Protein AF-A0A7S0P511-F1 (afdb_monomer_lite)

Secondary structure (DSSP, 8-state):
-TT-TTT-SSS-TTGGGGGSSSSHHHHHHHTT-----SEEEEEEEEE-HHHHHHHHTTSS---SSSEEGGGEEEEEEEEE---EEHHHHHHHHT--HHHHHHHHHHHTTT--THHHH-TT--EE--SS--EEEEEE--

Radius of gyration: 20.23 Å; chains: 1; bounding box: 45×35×52 Å

Foldseek 3Di:
DVPPPLPDFFFDPCLCCLPPCDDDNVVCVVVVHDHHGLKDKDKDKDADPVQLVCCVVVVDDAPCAQQNPSSIGTWIKIWHFTKGQQVSVCVVVVHDSLVVLVVLCVVVVNPCVCSPVVPVDRMDRDPDHIDMDIDGDD

Organism: NCBI:txid127549

Structure (mmCIF, N/CA/C/O backbone):
data_AF-A0A7S0P511-F1
#
_entry.id   AF-A0A7S0P511-F1
#
loop_
_atom_site.group_PDB
_atom_site.id
_atom_site.type_symbol
_atom_site.label_atom_id
_atom_site.label_alt_id
_atom_site.label_comp_id
_atom_site.label_asym_id
_atom_site.label_entity_id
_atom_site.label_seq_id
_atom_site.pdbx_PDB_ins_code
_atom_site.Cartn_x
_atom_site.Cartn_y
_atom_site.Cartn_z
_atom_site.occupancy
_atom_site.B_iso_or_equiv
_atom_site.auth_seq_id
_atom_site.auth_comp_id
_atom_site.auth_asym_id
_atom_site.auth_atom_id
_atom_site.pdbx_PDB_model_num
ATOM 1 N N . SER A 1 1 ? -11.844 -9.633 -11.791 1.00 65.38 1 SER A N 1
ATOM 2 C CA . SER A 1 1 ? -11.483 -10.386 -10.565 1.00 65.38 1 SER A CA 1
ATOM 3 C C . SER A 1 1 ? -10.171 -9.828 -10.030 1.00 65.38 1 SER A C 1
ATOM 5 O O . SER A 1 1 ? -9.461 -9.211 -10.805 1.00 65.38 1 SER A O 1
ATOM 7 N N . TRP A 1 2 ? -9.818 -10.027 -8.757 1.00 69.06 2 TRP A N 1
ATOM 8 C CA . TRP A 1 2 ? -8.507 -9.623 -8.209 1.00 69.06 2 TRP A CA 1
ATOM 9 C C . TRP A 1 2 ? -7.315 -10.306 -8.899 1.00 69.06 2 TRP A C 1
ATOM 11 O O . TRP A 1 2 ? -6.200 -9.804 -8.849 1.00 69.06 2 TRP A O 1
ATOM 21 N N . SER A 1 3 ? -7.561 -11.435 -9.564 1.00 77.56 3 SER A N 1
ATOM 22 C CA . SER A 1 3 ? -6.585 -12.157 -10.383 1.00 77.56 3 SER A CA 1
ATOM 23 C C . SER A 1 3 ? -6.413 -11.596 -11.798 1.00 77.56 3 SER A C 1
ATOM 25 O O . SER A 1 3 ? -5.609 -12.125 -12.559 1.00 77.56 3 SER A O 1
ATOM 27 N N . ASP A 1 4 ? -7.188 -10.580 -12.181 1.00 86.75 4 ASP A N 1
ATOM 28 C CA . ASP A 1 4 ? -7.029 -9.913 -13.470 1.00 86.75 4 ASP A CA 1
ATOM 29 C C . ASP A 1 4 ? -5.786 -9.004 -13.417 1.00 86.75 4 ASP A C 1
ATOM 31 O O . ASP A 1 4 ? -5.778 -8.045 -12.635 1.00 86.75 4 ASP A O 1
ATOM 35 N N . PRO A 1 5 ? -4.746 -9.280 -14.227 1.00 79.56 5 PRO A N 1
ATOM 36 C CA . PRO A 1 5 ? -3.493 -8.527 -14.195 1.00 79.56 5 PRO A CA 1
ATOM 37 C C . PRO A 1 5 ? -3.665 -7.052 -14.581 1.00 79.56 5 PRO A C 1
ATOM 39 O O . PRO A 1 5 ? -2.832 -6.223 -14.217 1.00 79.56 5 PRO A O 1
ATOM 42 N N . ASP A 1 6 ? -4.749 -6.698 -15.275 1.00 85.38 6 ASP A N 1
ATOM 43 C CA . ASP A 1 6 ? -5.027 -5.321 -15.669 1.00 85.38 6 ASP A CA 1
ATOM 44 C C . ASP A 1 6 ? -5.907 -4.577 -14.659 1.00 85.38 6 ASP A C 1
ATOM 46 O O . ASP A 1 6 ? -6.020 -3.350 -14.743 1.00 85.38 6 ASP A O 1
ATOM 50 N N . ALA A 1 7 ? -6.519 -5.260 -13.686 1.00 89.81 7 ALA A N 1
ATOM 51 C CA . ALA A 1 7 ? -7.484 -4.647 -12.772 1.00 89.81 7 ALA A CA 1
ATOM 52 C C . ALA A 1 7 ? -6.835 -3.711 -11.741 1.00 89.81 7 ALA A C 1
ATOM 54 O O . ALA A 1 7 ? -7.388 -2.646 -11.455 1.00 89.81 7 ALA A O 1
ATOM 55 N N . ILE A 1 8 ? -5.653 -4.060 -11.223 1.00 93.00 8 ILE A N 1
ATOM 56 C CA . ILE A 1 8 ? -4.944 -3.288 -10.194 1.00 93.00 8 ILE A CA 1
ATOM 57 C C . ILE A 1 8 ? -3.527 -2.985 -10.681 1.00 93.00 8 ILE A C 1
ATOM 59 O O . ILE A 1 8 ? -2.707 -3.884 -10.807 1.00 93.00 8 ILE A O 1
ATOM 63 N N . VAL A 1 9 ? -3.241 -1.709 -10.963 1.00 94.75 9 VAL A N 1
ATOM 64 C CA . VAL A 1 9 ? -1.951 -1.285 -11.556 1.00 94.75 9 VAL A CA 1
ATOM 65 C C . VAL A 1 9 ? -1.245 -0.169 -10.790 1.00 94.75 9 VAL A C 1
ATOM 67 O O . VAL A 1 9 ? -0.178 0.264 -11.204 1.00 94.75 9 VAL A O 1
ATOM 70 N N . ALA A 1 10 ? -1.848 0.335 -9.713 1.00 94.56 10 ALA A N 1
ATOM 71 C CA . ALA A 1 10 ? -1.308 1.423 -8.888 1.00 94.56 10 ALA A CA 1
ATOM 72 C C . ALA A 1 10 ? -1.206 1.039 -7.398 1.00 94.56 10 ALA A C 1
ATOM 74 O O . ALA A 1 10 ? -1.074 1.900 -6.528 1.00 94.56 10 ALA A O 1
ATOM 75 N N . LEU A 1 11 ? -1.307 -0.259 -7.118 1.00 93.81 11 LEU A N 1
ATOM 76 C CA . LEU A 1 11 ? -1.187 -0.898 -5.817 1.00 93.81 11 LEU A CA 1
ATOM 77 C C . LEU A 1 11 ? -0.575 -2.284 -6.044 1.00 93.81 11 LEU A C 1
ATOM 79 O O . LEU A 1 11 ? -0.826 -2.885 -7.085 1.00 93.81 11 LEU A O 1
ATOM 83 N N . ASP A 1 12 ? 0.161 -2.795 -5.061 1.00 93.12 12 ASP A N 1
ATOM 84 C CA . ASP A 1 12 ? 0.544 -4.203 -4.967 1.00 93.12 12 ASP A CA 1
ATOM 85 C C . ASP A 1 12 ? -0.448 -4.946 -4.046 1.00 93.12 12 ASP A C 1
ATOM 87 O O . ASP A 1 12 ? -0.355 -4.816 -2.823 1.00 93.12 12 ASP A O 1
ATOM 91 N N . PRO A 1 13 ? -1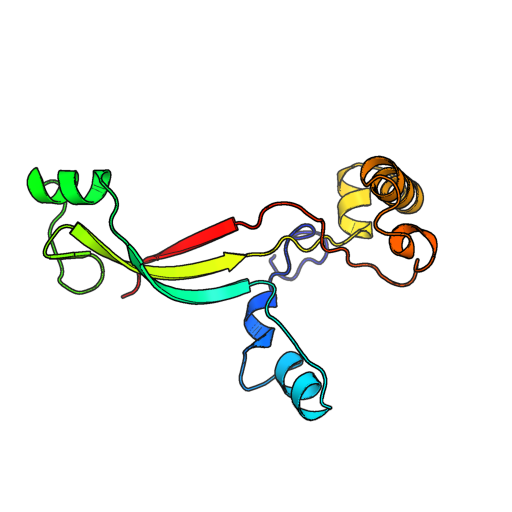.408 -5.723 -4.588 1.00 91.12 13 PRO A N 1
ATOM 92 C CA . PRO A 1 13 ? -2.383 -6.473 -3.786 1.00 91.12 13 PRO A CA 1
ATOM 93 C C . PRO A 1 13 ? -1.759 -7.495 -2.831 1.00 91.12 13 PRO A C 1
ATOM 95 O O . PRO A 1 13 ? -2.378 -7.877 -1.837 1.00 91.12 13 PRO A O 1
ATOM 98 N N . TRP A 1 14 ? -0.536 -7.942 -3.116 1.00 90.69 14 TRP A N 1
ATOM 99 C CA . TRP A 1 14 ? 0.157 -8.997 -2.382 1.00 90.69 14 TRP A CA 1
ATOM 100 C C . TRP A 1 14 ? 1.222 -8.442 -1.432 1.00 90.69 14 TRP A C 1
ATOM 102 O O . TRP A 1 14 ? 1.888 -9.214 -0.745 1.00 90.69 14 TRP A O 1
ATOM 112 N N . GLY A 1 15 ? 1.332 -7.117 -1.305 1.00 92.38 15 GLY A N 1
ATOM 113 C CA . GLY A 1 15 ? 2.367 -6.436 -0.524 1.00 92.38 15 GLY A CA 1
ATOM 114 C C . GLY A 1 15 ? 2.490 -6.855 0.939 1.00 92.38 15 GLY A C 1
ATOM 115 O O . GLY A 1 15 ? 3.582 -6.864 1.518 1.00 92.38 15 GLY A O 1
ATOM 116 N N . HIS A 1 16 ? 1.368 -7.255 1.535 1.00 91.88 16 HIS A N 1
ATOM 117 C CA . HIS A 1 16 ? 1.282 -7.743 2.909 1.00 91.88 16 HIS A CA 1
ATOM 118 C C . HIS A 1 16 ? 1.900 -9.141 3.088 1.00 91.88 16 HIS A C 1
ATOM 120 O O . HIS A 1 16 ? 2.398 -9.463 4.167 1.00 91.88 16 HIS A O 1
ATOM 126 N N . LEU A 1 17 ? 1.933 -9.963 2.030 1.00 91.38 17 LEU A N 1
ATOM 127 C CA . LEU A 1 17 ? 2.506 -11.314 2.066 1.00 91.38 17 LEU A CA 1
ATOM 128 C C . LEU A 1 17 ? 4.021 -11.306 2.203 1.00 91.38 17 LEU A C 1
ATOM 130 O O . LEU A 1 17 ? 4.608 -12.330 2.549 1.00 91.38 17 LEU A O 1
ATOM 134 N N . SER A 1 18 ? 4.664 -10.159 1.979 1.00 89.69 18 SER A N 1
ATOM 135 C CA . SER A 1 18 ? 6.079 -10.005 2.279 1.00 89.69 18 SER A CA 1
ATOM 136 C C . SER A 1 18 ? 6.377 -10.472 3.701 1.00 89.69 18 SER A C 1
ATOM 138 O O . SER A 1 18 ? 7.341 -11.198 3.865 1.00 89.69 18 SER A O 1
ATOM 140 N N . ALA A 1 19 ? 5.568 -10.151 4.716 1.00 86.44 19 ALA A N 1
ATOM 141 C CA . ALA A 1 19 ? 5.788 -10.538 6.114 1.00 86.44 19 ALA A CA 1
ATOM 142 C C . ALA A 1 19 ? 5.267 -11.944 6.480 1.00 86.44 19 ALA A C 1
ATOM 144 O O . ALA A 1 19 ? 5.416 -12.369 7.626 1.00 86.44 19 ALA A O 1
ATOM 145 N N . ALA A 1 20 ? 4.666 -12.676 5.536 1.00 87.69 20 ALA A N 1
ATOM 146 C CA . ALA A 1 20 ? 4.131 -14.006 5.800 1.00 87.69 20 ALA A CA 1
ATOM 147 C C . ALA A 1 20 ? 5.246 -15.015 6.135 1.00 87.69 20 ALA A C 1
ATOM 149 O O . ALA A 1 20 ? 6.375 -14.927 5.649 1.00 87.69 20 ALA A O 1
ATOM 150 N N . SER A 1 21 ? 4.910 -16.020 6.948 1.00 86.94 21 SER A N 1
ATOM 151 C CA . SER A 1 21 ? 5.819 -17.111 7.342 1.00 86.94 21 SER A CA 1
ATOM 152 C C . SER A 1 21 ? 6.110 -18.114 6.213 1.00 86.94 21 SER A C 1
ATOM 154 O O . SER A 1 21 ? 6.965 -18.993 6.357 1.00 86.94 21 SER A O 1
ATOM 156 N N . SER A 1 22 ? 5.422 -17.975 5.079 1.00 88.81 22 SER A N 1
ATOM 157 C CA . SER A 1 22 ? 5.552 -18.801 3.881 1.00 88.81 22 SER A CA 1
ATOM 158 C C . SER A 1 22 ? 5.422 -17.947 2.614 1.00 88.81 22 SER A C 1
ATOM 160 O O . SER A 1 22 ? 5.038 -16.779 2.673 1.00 88.81 22 SER A O 1
ATOM 162 N N . GLY A 1 23 ? 5.760 -18.525 1.460 1.00 88.19 23 GLY A N 1
ATOM 163 C CA . GLY A 1 23 ? 5.671 -17.848 0.167 1.00 88.19 23 GLY A CA 1
ATOM 164 C C . GLY A 1 23 ? 6.919 -17.034 -0.209 1.00 88.19 23 GLY A C 1
ATOM 165 O O . GLY A 1 23 ? 7.967 -17.158 0.433 1.00 88.19 23 GLY A O 1
ATOM 166 N N . PRO A 1 24 ? 6.827 -16.206 -1.268 1.00 86.94 24 PRO A N 1
ATOM 167 C CA . PRO A 1 24 ? 7.992 -15.583 -1.902 1.00 86.94 24 PRO A CA 1
ATOM 168 C C . PRO A 1 24 ? 8.807 -14.676 -0.974 1.00 86.94 24 PRO A C 1
ATOM 170 O O . PRO A 1 24 ? 10.034 -14.675 -1.038 1.00 86.94 24 PRO A O 1
ATOM 173 N N . GLY A 1 25 ? 8.142 -13.933 -0.082 1.00 89.31 25 GLY A N 1
ATOM 174 C CA . GLY A 1 25 ? 8.819 -13.048 0.868 1.00 89.31 25 GLY A CA 1
ATOM 175 C C . GLY A 1 25 ? 9.692 -13.811 1.865 1.00 89.31 25 GLY A C 1
ATOM 176 O O . GLY A 1 25 ? 10.809 -13.391 2.163 1.00 89.31 25 GLY A O 1
ATOM 177 N N . GLN A 1 26 ? 9.219 -14.960 2.352 1.00 90.25 26 GLN A N 1
ATOM 178 C CA . GLN A 1 26 ? 9.992 -15.805 3.258 1.00 90.25 26 GLN A CA 1
ATOM 179 C C . GLN A 1 26 ? 11.168 -16.481 2.540 1.00 90.25 26 GLN A C 1
ATOM 181 O O . GLN A 1 26 ? 12.279 -16.469 3.071 1.00 90.25 26 GLN A O 1
ATOM 186 N N . GLU A 1 27 ? 10.953 -16.983 1.322 1.00 92.06 27 GLU A N 1
ATOM 187 C CA . GLU A 1 27 ? 12.013 -17.585 0.506 1.00 92.06 27 GLU A CA 1
ATOM 188 C C . GLU A 1 27 ? 13.129 -16.574 0.202 1.00 92.06 27 GLU A C 1
ATOM 190 O O . GLU A 1 27 ? 14.311 -16.869 0.366 1.00 92.06 27 GLU A O 1
ATOM 195 N N . ALA A 1 28 ? 12.766 -15.341 -0.160 1.00 90.94 28 ALA A N 1
ATOM 196 C CA . ALA A 1 28 ? 13.723 -14.262 -0.380 1.00 90.94 28 ALA A CA 1
ATOM 197 C C . ALA A 1 28 ? 14.542 -13.950 0.888 1.00 90.94 28 ALA A C 1
ATOM 199 O O . ALA A 1 28 ? 15.769 -13.859 0.816 1.00 90.94 28 ALA A O 1
ATOM 200 N N . ARG A 1 29 ? 13.906 -13.886 2.067 1.00 91.56 29 ARG A N 1
ATOM 201 C CA . ARG A 1 29 ? 14.628 -13.696 3.340 1.00 91.56 29 ARG A CA 1
ATOM 202 C C . ARG A 1 29 ? 15.566 -14.848 3.680 1.00 91.56 29 ARG A C 1
ATOM 204 O O . ARG A 1 29 ? 16.662 -14.594 4.170 1.00 91.56 29 ARG A O 1
ATOM 211 N N . ARG A 1 30 ? 15.185 -16.100 3.395 1.00 92.88 30 ARG A N 1
ATOM 212 C CA . ARG A 1 30 ? 16.073 -17.268 3.572 1.00 92.88 30 ARG A CA 1
ATOM 213 C C . ARG A 1 30 ? 17.331 -17.174 2.714 1.00 92.88 30 ARG A C 1
ATOM 215 O O . ARG A 1 30 ? 18.385 -17.642 3.128 1.00 92.88 30 ARG A O 1
ATOM 222 N N . ARG A 1 31 ? 17.233 -16.524 1.553 1.00 95.62 31 ARG A N 1
ATOM 223 C CA . ARG A 1 31 ? 18.366 -16.219 0.667 1.00 95.62 31 ARG A CA 1
ATOM 224 C C . ARG A 1 31 ? 19.149 -14.966 1.084 1.00 95.62 31 ARG A C 1
ATOM 226 O O . ARG A 1 31 ? 20.012 -14.522 0.336 1.00 95.62 31 ARG A O 1
ATOM 233 N N . GLY A 1 32 ? 18.848 -14.377 2.243 1.00 93.81 32 GLY A N 1
ATOM 234 C CA . GLY A 1 32 ? 19.502 -13.165 2.743 1.00 93.81 32 GLY A CA 1
ATOM 235 C C . GLY A 1 32 ? 19.017 -11.867 2.092 1.00 93.81 32 GLY A C 1
ATOM 236 O O . GLY A 1 32 ? 19.611 -10.817 2.321 1.00 93.81 32 GLY A O 1
ATOM 237 N N . VAL A 1 33 ? 17.944 -11.904 1.295 1.00 93.44 33 VAL A N 1
ATOM 238 C CA . VAL A 1 33 ? 17.368 -10.697 0.693 1.00 93.44 33 VAL A CA 1
ATOM 239 C C . VAL A 1 33 ? 16.533 -9.964 1.735 1.00 93.44 33 VAL A C 1
ATOM 241 O O . VAL A 1 33 ? 15.639 -10.532 2.366 1.00 93.44 33 VAL A O 1
ATOM 244 N N . HIS A 1 34 ? 16.793 -8.671 1.891 1.00 89.94 34 HIS A N 1
ATOM 245 C CA . HIS A 1 34 ? 15.975 -7.811 2.728 1.00 89.94 34 HIS A CA 1
ATOM 246 C C . HIS A 1 34 ? 14.663 -7.462 2.010 1.00 89.94 34 HIS A C 1
ATOM 248 O O . HIS A 1 34 ? 14.670 -6.793 0.980 1.00 89.94 34 HIS A O 1
ATOM 254 N N . VAL A 1 35 ? 13.533 -7.918 2.559 1.00 90.25 35 VAL A N 1
ATOM 255 C CA . VAL A 1 35 ? 12.196 -7.714 1.977 1.00 90.25 35 VAL A CA 1
ATOM 256 C C . VAL A 1 35 ? 11.325 -6.899 2.923 1.00 90.25 35 VAL A C 1
ATOM 258 O O . VAL A 1 35 ? 11.041 -7.344 4.043 1.00 90.25 35 VAL A O 1
ATOM 261 N N . GLN A 1 36 ? 10.855 -5.748 2.441 1.00 90.38 36 GLN A N 1
ATOM 262 C CA . GLN A 1 36 ? 9.904 -4.881 3.136 1.00 90.38 36 GLN A CA 1
ATOM 263 C C . GLN A 1 36 ? 8.497 -4.981 2.525 1.00 90.38 36 GLN A C 1
ATOM 265 O O . GLN A 1 36 ? 8.374 -5.202 1.318 1.00 90.38 36 GLN A O 1
ATOM 270 N N . PRO A 1 37 ? 7.437 -4.826 3.336 1.00 93.50 37 PRO A N 1
ATOM 271 C CA . PRO A 1 37 ? 6.074 -4.736 2.832 1.00 93.50 37 PRO A CA 1
ATOM 272 C C . PRO A 1 37 ? 5.803 -3.410 2.124 1.00 93.50 37 PRO A C 1
ATOM 274 O O . PRO A 1 37 ? 6.104 -2.350 2.662 1.00 93.50 37 PRO A O 1
ATOM 277 N N . SER A 1 38 ? 5.114 -3.479 0.985 1.00 94.81 38 SER A N 1
ATOM 278 C CA . SER A 1 38 ? 4.372 -2.344 0.417 1.00 94.81 38 SER A CA 1
ATOM 279 C C . SER A 1 38 ? 3.001 -2.161 1.092 1.00 94.81 38 SER A C 1
ATOM 281 O O . SER A 1 38 ? 2.396 -1.103 0.979 1.00 94.81 38 SER A O 1
ATOM 283 N N . ILE A 1 39 ? 2.514 -3.164 1.838 1.00 96.00 39 ILE A N 1
ATOM 284 C CA . ILE A 1 39 ? 1.348 -3.050 2.728 1.00 96.00 39 ILE A CA 1
ATOM 285 C C . ILE A 1 39 ? 1.744 -3.532 4.127 1.00 96.00 39 ILE A C 1
ATOM 287 O O . ILE A 1 39 ? 1.790 -4.734 4.389 1.00 96.00 39 ILE A O 1
ATOM 291 N N . ALA A 1 40 ? 2.047 -2.604 5.031 1.00 95.44 40 ALA A N 1
ATOM 292 C CA . ALA A 1 40 ? 2.394 -2.910 6.415 1.00 95.44 40 ALA A CA 1
ATOM 293 C C . ALA A 1 40 ? 1.134 -2.954 7.291 1.00 95.44 40 ALA A C 1
ATOM 295 O O . ALA A 1 40 ? 0.373 -1.988 7.352 1.00 95.44 40 ALA A O 1
ATOM 296 N N . VAL A 1 41 ? 0.927 -4.068 7.995 1.00 95.00 41 VAL A N 1
ATOM 297 C CA . VAL A 1 41 ? -0.252 -4.296 8.842 1.00 95.00 41 VAL A CA 1
ATOM 298 C C . VAL A 1 41 ? 0.154 -4.259 10.315 1.00 95.00 41 VAL A C 1
ATOM 300 O O . VAL A 1 41 ? 1.062 -4.970 10.733 1.00 95.00 41 VAL A O 1
ATOM 303 N N . SER A 1 42 ? -0.522 -3.434 11.113 1.00 94.75 42 SER A N 1
ATOM 304 C CA . SER A 1 42 ? -0.280 -3.306 12.557 1.00 94.75 42 SER A CA 1
ATOM 305 C C . SER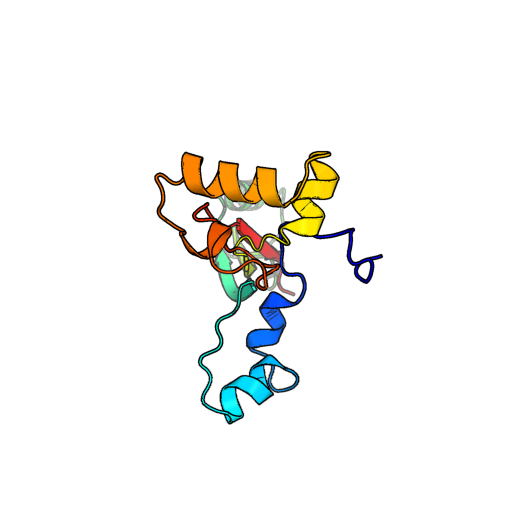 A 1 42 ? -1.586 -3.099 13.313 1.00 94.75 42 SER A C 1
ATOM 307 O O . SER A 1 42 ? -2.484 -2.443 12.799 1.00 94.75 42 SER A O 1
ATOM 309 N N . THR A 1 43 ? -1.689 -3.544 14.558 1.00 95.94 43 THR A N 1
ATOM 310 C CA . THR A 1 43 ? -2.836 -3.200 15.412 1.00 95.94 43 THR A CA 1
ATOM 311 C C . THR A 1 43 ? -2.648 -1.832 16.057 1.00 95.94 43 THR A C 1
ATOM 313 O O . THR A 1 43 ? -1.543 -1.502 16.486 1.00 95.94 43 THR A O 1
ATOM 316 N N . ALA A 1 44 ? -3.721 -1.060 16.186 1.00 94.56 44 ALA A N 1
ATOM 317 C CA . ALA A 1 44 ? -3.706 0.224 16.872 1.00 94.56 44 ALA A CA 1
ATOM 318 C C . ALA A 1 44 ? -5.029 0.468 17.603 1.00 94.56 44 ALA A C 1
ATOM 320 O O . ALA A 1 44 ? -6.053 -0.137 17.293 1.00 94.56 44 ALA A O 1
ATOM 321 N N . ASN A 1 45 ? -5.003 1.392 18.559 1.00 94.31 45 ASN A N 1
ATOM 322 C CA . ASN A 1 45 ? -6.216 2.027 19.044 1.00 94.31 45 ASN A CA 1
ATOM 323 C C . ASN A 1 45 ? -6.210 3.481 18.563 1.00 94.31 45 ASN A C 1
ATOM 325 O O . ASN A 1 45 ? -5.198 4.166 18.721 1.00 94.31 45 ASN A O 1
ATOM 329 N N . ILE A 1 46 ? -7.308 3.938 17.966 1.00 95.00 46 ILE A N 1
ATOM 330 C CA . ILE A 1 46 ? -7.440 5.301 17.442 1.00 95.00 46 ILE A CA 1
ATOM 331 C C . ILE A 1 46 ? -8.601 6.018 18.121 1.00 95.00 46 ILE A C 1
ATOM 333 O O . ILE A 1 46 ? -9.608 5.407 18.471 1.00 95.00 46 ILE A O 1
ATOM 337 N N . MET A 1 47 ? -8.463 7.327 18.294 1.00 94.06 47 MET A N 1
ATOM 338 C CA . MET A 1 47 ? -9.522 8.183 18.812 1.00 94.06 47 MET A CA 1
ATOM 339 C C . MET A 1 47 ? -9.930 9.159 17.716 1.00 94.06 47 MET A C 1
ATOM 341 O O . MET A 1 47 ? -9.091 9.884 17.186 1.00 94.06 47 MET A O 1
ATOM 345 N N . LEU A 1 48 ? -11.216 9.157 17.377 1.00 94.19 48 LEU A N 1
ATOM 346 C CA . LEU A 1 48 ? -11.810 10.082 16.418 1.00 94.19 48 LEU A CA 1
ATOM 347 C C . LEU A 1 48 ? -12.824 10.944 17.159 1.00 94.19 48 LEU A C 1
ATOM 349 O O . LEU A 1 48 ? -13.686 10.416 17.867 1.00 94.19 48 LEU A O 1
ATOM 353 N N . THR A 1 49 ? -12.730 12.261 17.004 1.00 95.44 49 THR A N 1
ATOM 354 C CA . THR A 1 49 ? -13.585 13.216 17.718 1.00 95.44 49 THR A CA 1
ATOM 355 C C . THR A 1 49 ? -15.066 12.922 17.484 1.00 95.44 49 THR A C 1
ATOM 357 O O . THR A 1 49 ? -15.867 12.956 18.415 1.00 95.44 49 THR A O 1
ATOM 360 N N . GLU A 1 50 ? -15.432 12.550 16.262 1.00 95.50 50 GLU A N 1
ATOM 361 C CA . GLU A 1 50 ? -16.788 12.210 15.840 1.00 95.50 50 GLU A CA 1
ATOM 362 C C . GLU A 1 50 ? -17.336 10.990 16.590 1.00 95.50 50 GLU A C 1
ATOM 364 O O . GLU A 1 50 ? -18.511 10.973 16.965 1.00 95.50 50 GLU A O 1
ATOM 369 N N . ILE A 1 51 ? -16.482 9.997 16.853 1.00 95.94 51 ILE A N 1
ATOM 370 C CA . ILE A 1 51 ? -16.830 8.769 17.577 1.00 95.94 51 ILE A CA 1
ATOM 371 C C . ILE A 1 51 ? -16.978 9.057 19.065 1.00 95.94 51 ILE A C 1
ATOM 373 O O . ILE A 1 51 ? -17.972 8.665 19.671 1.00 95.94 51 ILE A O 1
ATOM 377 N N . VAL A 1 52 ? -16.053 9.827 19.641 1.00 96.12 52 VAL A N 1
ATOM 378 C CA . VAL A 1 52 ? -16.151 10.281 21.034 1.00 96.12 52 VAL A CA 1
ATOM 379 C C . VAL A 1 52 ? -17.458 11.047 21.258 1.00 96.12 52 VAL A C 1
ATOM 381 O O . VAL A 1 52 ? -18.170 10.795 22.229 1.00 96.12 52 VAL A O 1
ATOM 384 N N . GLN A 1 53 ? -17.820 11.956 20.348 1.00 96.69 53 GLN A N 1
ATOM 385 C CA . GLN A 1 53 ? -19.082 12.696 20.427 1.00 96.69 53 GLN A CA 1
ATOM 386 C C . GLN A 1 53 ? -20.305 11.795 20.217 1.00 96.69 53 GLN A C 1
ATOM 388 O O . GLN A 1 53 ? -21.333 11.987 20.866 1.00 96.69 53 GLN A O 1
ATOM 393 N N . ALA A 1 54 ? -20.221 10.799 19.335 1.00 96.06 54 ALA A N 1
ATOM 394 C CA . ALA A 1 54 ? -21.301 9.842 19.122 1.00 96.06 54 ALA A CA 1
ATOM 395 C C . ALA A 1 54 ? -21.580 8.988 20.364 1.00 96.06 54 ALA A C 1
ATOM 397 O O . ALA A 1 54 ? -22.743 8.805 20.711 1.00 96.06 54 ALA A O 1
ATOM 398 N N . VAL A 1 55 ? -20.537 8.557 21.077 1.00 96.31 55 VAL A N 1
ATOM 399 C CA . VAL A 1 55 ? -20.681 7.866 22.366 1.00 96.31 55 VAL A CA 1
ATOM 400 C C . VAL A 1 55 ? -21.295 8.795 23.413 1.00 96.31 55 VAL A C 1
ATOM 402 O O . VAL A 1 55 ? -22.285 8.440 24.043 1.00 96.31 55 VAL A O 1
ATOM 405 N N . LYS A 1 56 ? -20.778 10.025 23.552 1.00 95.38 56 LYS A N 1
ATOM 406 C CA . LYS A 1 56 ? -21.300 11.015 24.517 1.00 95.38 56 LYS A CA 1
ATOM 407 C C . LYS A 1 56 ? -22.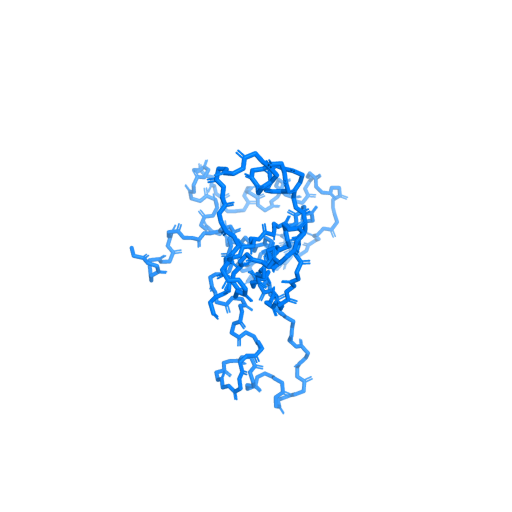777 11.350 24.304 1.00 95.38 56 LYS A C 1
ATOM 409 O O . LYS A 1 56 ? -23.496 11.574 25.269 1.00 95.38 56 LYS A O 1
ATOM 414 N N . THR A 1 57 ? -23.217 11.404 23.049 1.00 96.56 57 THR A N 1
ATOM 415 C CA . THR A 1 57 ? -24.608 11.717 22.676 1.00 96.56 57 THR A CA 1
ATOM 416 C C . THR A 1 57 ? -25.516 10.485 22.620 1.00 96.56 57 THR A C 1
ATOM 418 O O . THR A 1 57 ? -26.676 10.612 22.241 1.00 96.56 57 THR A O 1
ATOM 421 N N . GLY A 1 58 ? -25.011 9.296 22.969 1.00 94.88 58 GLY A N 1
ATOM 422 C CA . GLY A 1 58 ? -25.781 8.048 22.959 1.00 94.88 58 GLY A CA 1
ATOM 423 C C . GLY A 1 58 ? -26.094 7.494 21.565 1.00 94.88 58 GLY A C 1
ATOM 424 O O . GLY A 1 58 ? -26.894 6.572 21.446 1.00 94.88 58 GLY A O 1
ATOM 425 N N . ARG A 1 59 ? -25.473 8.025 20.501 1.00 97.12 59 ARG A N 1
ATOM 426 C CA . ARG A 1 59 ? -25.629 7.521 19.122 1.00 97.12 59 ARG A CA 1
ATOM 427 C C . ARG A 1 59 ? -24.863 6.224 18.872 1.00 97.12 59 ARG A C 1
ATOM 429 O O . ARG A 1 59 ? -25.226 5.483 17.966 1.00 97.12 59 ARG A O 1
ATOM 436 N N . LEU A 1 60 ? -23.793 5.981 19.628 1.00 96.06 60 LEU A N 1
ATOM 437 C CA . LEU A 1 60 ? -23.018 4.741 19.598 1.00 96.06 60 LEU A CA 1
ATOM 438 C C . LEU A 1 60 ? -22.884 4.177 21.011 1.00 96.06 60 LEU A C 1
ATOM 440 O O . LEU A 1 60 ? -22.626 4.923 21.957 1.00 96.06 60 LEU A O 1
ATOM 444 N N . SER A 1 61 ? -23.017 2.860 21.133 1.00 95.44 61 SER A N 1
ATOM 445 C CA . SER A 1 61 ? -22.823 2.124 22.383 1.00 95.44 61 SER A CA 1
ATOM 446 C C . SER A 1 61 ? -21.439 1.489 22.411 1.00 95.44 61 SER A C 1
ATOM 448 O O . SER A 1 61 ? -20.981 0.943 21.411 1.00 95.44 61 SER A O 1
ATOM 450 N N . VAL A 1 62 ? -20.777 1.566 23.562 1.00 96.50 62 VAL A N 1
ATOM 451 C CA . VAL A 1 62 ? -19.495 0.894 23.811 1.00 96.50 62 VAL A CA 1
ATOM 452 C C . VAL A 1 62 ? -19.739 -0.614 23.901 1.00 96.50 62 VAL A C 1
ATOM 454 O O . VAL A 1 62 ? -20.606 -1.044 24.658 1.00 96.50 62 VAL A O 1
ATOM 457 N N . ASP A 1 63 ? -18.966 -1.399 23.149 1.00 94.31 63 ASP A N 1
ATOM 458 C CA . ASP A 1 63 ? -19.030 -2.870 23.133 1.00 94.31 63 ASP A CA 1
ATOM 459 C C . ASP A 1 63 ? -17.832 -3.536 23.840 1.00 94.31 63 ASP A C 1
ATOM 461 O O . ASP A 1 63 ? -17.819 -4.747 24.050 1.00 94.31 63 ASP A O 1
ATOM 465 N N . GLY A 1 64 ? -16.812 -2.752 24.211 1.00 93.56 64 GLY A N 1
ATOM 466 C CA . GLY A 1 64 ? -15.603 -3.218 24.897 1.00 93.56 64 GLY A CA 1
ATOM 467 C C . GLY A 1 64 ? -14.572 -3.916 23.998 1.00 93.56 64 GLY A C 1
ATOM 468 O O . GLY A 1 64 ? -13.439 -4.131 24.434 1.00 93.56 64 GLY A O 1
ATOM 469 N N . THR A 1 65 ? -14.917 -4.204 22.741 1.00 93.00 65 THR A N 1
ATOM 470 C CA . THR A 1 65 ? -14.092 -4.951 21.780 1.00 93.00 65 THR A CA 1
ATOM 471 C C . THR A 1 65 ? -13.625 -4.042 20.641 1.00 93.00 65 THR A C 1
ATOM 473 O O . THR A 1 65 ? -12.447 -3.663 20.606 1.00 93.00 65 THR A O 1
ATOM 476 N N . VAL A 1 66 ? -14.549 -3.619 19.772 1.00 94.50 66 VAL A N 1
ATOM 477 C CA . VAL A 1 66 ? -14.302 -2.706 18.647 1.00 94.50 66 VAL A CA 1
ATOM 478 C C . VAL A 1 66 ? -14.320 -1.265 19.139 1.00 94.50 66 VAL A C 1
ATOM 480 O O . VAL A 1 66 ? -13.390 -0.505 18.862 1.00 94.50 66 VAL A O 1
ATOM 483 N N . LEU A 1 67 ? -15.350 -0.888 19.897 1.00 95.69 67 LEU A N 1
ATOM 484 C CA . LEU A 1 67 ? -15.496 0.429 20.500 1.00 95.69 67 LEU A CA 1
ATOM 485 C C . LEU A 1 67 ? -15.364 0.306 22.014 1.00 95.69 67 LEU A C 1
ATOM 487 O O . LEU A 1 67 ? -16.256 -0.184 22.706 1.00 95.69 67 LEU A O 1
ATOM 491 N N . LYS A 1 68 ? -14.231 0.776 22.526 1.00 94.19 68 LYS A N 1
ATOM 492 C CA . LYS A 1 68 ? -13.877 0.759 23.945 1.00 94.19 68 LYS A CA 1
ATOM 493 C C . LYS A 1 68 ? -14.320 2.039 24.643 1.00 94.19 68 LYS A C 1
ATOM 495 O O . LYS A 1 68 ? -14.733 3.021 24.015 1.00 94.19 68 LYS A O 1
ATOM 500 N N . GLU A 1 69 ? -14.210 2.024 25.967 1.00 91.81 69 GLU A N 1
ATOM 501 C CA . GLU A 1 69 ? -14.498 3.183 26.806 1.00 91.81 69 GLU A CA 1
ATOM 502 C C . GLU A 1 69 ? -13.755 4.441 26.334 1.00 91.81 69 GLU A C 1
ATOM 504 O O . GLU A 1 69 ? -12.657 4.388 25.775 1.00 91.81 69 GLU A O 1
ATOM 509 N N . GLY A 1 70 ? -14.391 5.598 26.527 1.00 87.88 70 GLY A N 1
ATOM 510 C CA . GLY A 1 70 ? -13.843 6.883 26.094 1.00 87.88 70 GLY A CA 1
ATOM 511 C C . GLY A 1 70 ? -13.885 7.128 24.580 1.00 87.88 70 GLY A C 1
ATOM 512 O O . GLY A 1 70 ? -13.342 8.133 24.131 1.00 87.88 70 GLY A O 1
ATOM 513 N N . GLY A 1 71 ? -14.538 6.261 23.793 1.00 93.44 71 GLY A N 1
ATOM 514 C CA . GLY A 1 71 ? -14.659 6.418 22.337 1.00 93.44 71 GLY A CA 1
ATOM 515 C C . GLY A 1 71 ? -13.430 5.938 21.561 1.00 93.44 71 GLY A C 1
ATOM 516 O O . GLY A 1 71 ? -13.154 6.431 20.466 1.00 93.44 71 GLY A O 1
ATOM 517 N N . LEU A 1 72 ? -12.668 5.012 22.145 1.00 95.38 72 LEU A N 1
ATOM 518 C CA . LEU A 1 72 ? -11.450 4.468 21.561 1.00 95.38 72 LEU A CA 1
ATOM 519 C C . LEU A 1 72 ? -11.783 3.291 20.634 1.00 95.38 72 LEU A C 1
ATOM 521 O O . LEU A 1 72 ? -12.331 2.284 21.075 1.00 95.38 72 LEU A O 1
ATOM 525 N N . LEU A 1 73 ? -11.415 3.396 19.361 1.00 95.94 73 LEU A N 1
ATOM 526 C CA . LEU A 1 73 ? -11.627 2.340 18.375 1.00 95.94 73 LEU A CA 1
ATOM 527 C C . LEU A 1 73 ? -10.426 1.406 18.311 1.00 95.94 73 LEU A C 1
ATOM 529 O O . LEU A 1 73 ? -9.299 1.854 18.091 1.00 95.94 73 LEU A O 1
ATOM 533 N N . SER A 1 74 ? -10.672 0.107 18.443 1.00 96.69 74 SER A N 1
ATOM 534 C CA . SER A 1 74 ? -9.681 -0.926 18.180 1.00 96.69 74 SER A CA 1
ATOM 535 C C . SER A 1 74 ? -9.662 -1.267 16.696 1.00 96.69 74 SER A C 1
ATOM 537 O O . SER A 1 74 ? -10.683 -1.630 16.115 1.00 96.69 74 SER A O 1
ATOM 539 N N . VAL A 1 75 ? -8.493 -1.121 16.073 1.00 96.81 75 VAL A N 1
ATOM 540 C CA . VAL A 1 75 ? -8.349 -1.276 14.626 1.00 96.81 75 VAL A CA 1
ATOM 541 C C . VAL A 1 75 ? -7.130 -2.106 14.248 1.00 96.81 75 VAL A C 1
ATOM 543 O O . VAL A 1 75 ? -6.100 -2.120 14.929 1.00 96.81 75 VAL A O 1
ATOM 546 N N . VAL A 1 76 ? -7.230 -2.749 13.093 1.00 96.69 76 VAL A N 1
ATOM 547 C CA . VAL A 1 76 ? -6.080 -3.152 12.291 1.00 96.69 76 VAL A CA 1
ATOM 548 C C . VAL A 1 76 ? -5.800 -2.025 11.302 1.00 96.69 76 VAL A C 1
ATOM 550 O O . VAL A 1 76 ? -6.667 -1.613 10.541 1.00 96.69 76 VAL A O 1
ATOM 553 N N . LYS A 1 77 ? -4.588 -1.485 11.335 1.00 95.56 77 LYS A N 1
ATOM 554 C CA . LYS A 1 77 ? -4.120 -0.409 10.465 1.00 95.56 77 LYS A CA 1
ATOM 555 C C . LYS A 1 77 ? -3.274 -1.001 9.345 1.00 95.56 77 LYS A C 1
ATOM 557 O O . LYS A 1 77 ? -2.237 -1.600 9.625 1.00 95.56 77 LYS A O 1
ATOM 562 N N . CYS A 1 78 ? -3.672 -0.757 8.102 1.00 96.38 78 CYS A N 1
ATOM 563 C CA . CYS A 1 78 ? -2.887 -1.076 6.913 1.00 96.38 78 CYS A CA 1
ATOM 564 C C . CYS A 1 78 ? -2.252 0.208 6.366 1.00 96.38 78 CYS A C 1
ATOM 566 O O . CYS A 1 78 ? -2.975 1.086 5.898 1.00 96.38 78 CYS A O 1
ATOM 568 N N . ALA A 1 79 ? -0.926 0.332 6.430 1.00 96.50 79 ALA A N 1
ATOM 569 C CA . ALA A 1 79 ? -0.168 1.377 5.742 1.00 96.50 79 ALA A CA 1
ATOM 570 C C . ALA A 1 79 ? 0.231 0.867 4.353 1.00 96.50 79 ALA A C 1
ATOM 572 O O . ALA A 1 79 ? 0.854 -0.184 4.243 1.00 96.50 79 ALA A O 1
ATOM 573 N N . ILE A 1 80 ? -0.187 1.575 3.310 1.00 96.75 80 ILE A N 1
ATOM 574 C CA . ILE A 1 80 ? -0.179 1.132 1.917 1.00 96.75 80 ILE A CA 1
ATOM 575 C C . ILE A 1 80 ? 0.682 2.093 1.100 1.00 96.75 80 ILE A C 1
ATOM 577 O O . ILE A 1 80 ? 0.305 3.250 0.897 1.00 96.75 80 ILE A O 1
ATOM 581 N N . GLU A 1 81 ? 1.796 1.590 0.592 1.00 96.50 81 GLU A N 1
ATOM 582 C CA . GLU A 1 81 ? 2.673 2.293 -0.334 1.00 96.50 81 GLU A CA 1
ATOM 583 C C . GLU A 1 81 ? 2.185 2.130 -1.784 1.00 96.50 81 GLU A C 1
ATOM 585 O O . GLU A 1 81 ? 1.688 1.065 -2.173 1.00 96.50 81 GLU A O 1
ATOM 590 N N . PRO A 1 82 ? 2.300 3.177 -2.614 1.00 96.50 82 PRO A N 1
ATOM 591 C CA . PRO A 1 82 ? 1.939 3.102 -4.020 1.00 96.50 82 PRO A CA 1
ATOM 592 C C . PRO A 1 82 ? 2.943 2.230 -4.782 1.00 96.50 82 PRO A C 1
ATOM 594 O O . PRO A 1 82 ? 4.151 2.450 -4.730 1.00 96.50 82 PRO A O 1
ATOM 597 N N . VAL A 1 83 ? 2.435 1.271 -5.555 1.00 96.25 83 VAL A N 1
ATOM 598 C CA . VAL A 1 83 ? 3.251 0.425 -6.436 1.00 96.25 83 VAL A CA 1
ATOM 599 C C . VAL A 1 83 ? 2.642 0.456 -7.825 1.00 96.25 83 VAL A C 1
ATOM 601 O O . VAL A 1 83 ? 1.491 0.077 -8.023 1.00 96.25 83 VAL A O 1
ATOM 604 N N . TRP A 1 84 ? 3.388 0.980 -8.788 1.00 96.12 84 TRP A N 1
ATOM 605 C CA . TRP A 1 84 ? 2.911 1.250 -10.135 1.00 96.12 84 TRP A CA 1
ATOM 606 C C . TRP A 1 84 ? 3.406 0.187 -11.108 1.00 96.12 84 TRP A C 1
ATOM 608 O O . TRP A 1 84 ? 4.607 0.035 -11.308 1.00 96.12 84 TRP A O 1
ATOM 618 N N . HIS A 1 85 ? 2.476 -0.514 -11.751 1.00 95.94 85 HIS A N 1
ATOM 619 C CA . HIS A 1 85 ? 2.754 -1.386 -12.886 1.00 95.94 85 HIS A CA 1
ATOM 620 C C . HIS A 1 85 ? 2.743 -0.545 -14.169 1.00 95.94 85 HIS A C 1
ATOM 622 O O . HIS A 1 85 ? 1.681 -0.191 -14.689 1.00 95.94 85 HIS A O 1
ATOM 628 N N . LEU A 1 86 ? 3.932 -0.190 -14.661 1.00 96.38 86 LEU A N 1
ATOM 629 C CA . LEU A 1 86 ? 4.126 0.787 -15.737 1.00 96.38 86 LEU A CA 1
ATOM 630 C C . LEU A 1 86 ? 3.366 0.445 -17.036 1.00 96.38 86 LEU A C 1
ATOM 632 O O . LEU A 1 86 ? 2.667 1.338 -17.526 1.00 96.38 86 LEU A O 1
ATOM 636 N N . PRO A 1 87 ? 3.380 -0.805 -17.554 1.00 95.56 87 PRO A N 1
ATOM 637 C CA . PRO A 1 87 ? 2.581 -1.167 -18.729 1.00 95.56 87 PRO A CA 1
ATOM 638 C C . PRO A 1 87 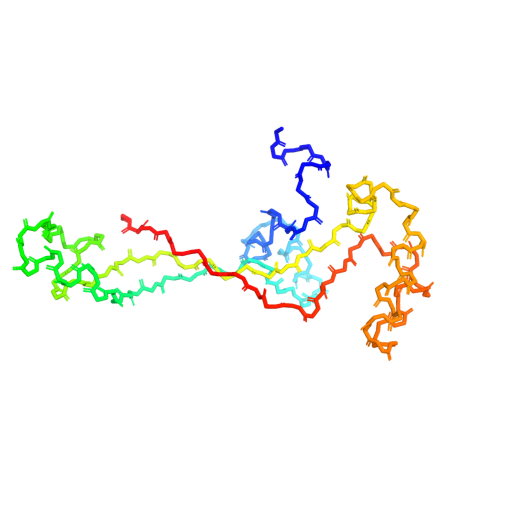? 1.078 -0.945 -18.505 1.00 95.56 87 PRO A C 1
ATOM 640 O O . PRO A 1 87 ? 0.370 -0.377 -19.340 1.00 95.56 87 PRO A O 1
ATOM 643 N N . GLY A 1 88 ? 0.580 -1.349 -17.332 1.00 95.44 88 GLY A N 1
ATOM 644 C CA . GLY A 1 88 ? -0.833 -1.240 -16.976 1.00 95.44 88 GLY A CA 1
ATOM 645 C C . GLY A 1 88 ? -1.308 0.205 -16.785 1.00 95.44 88 GLY A C 1
ATOM 646 O O . GLY A 1 88 ? -2.456 0.537 -17.100 1.00 95.44 88 GLY A O 1
ATOM 647 N N . ILE A 1 89 ? -0.428 1.081 -16.299 1.00 95.81 89 ILE A N 1
ATOM 648 C CA . ILE A 1 89 ? -0.683 2.522 -16.206 1.00 95.81 89 ILE A CA 1
ATOM 649 C C . ILE A 1 89 ? -0.681 3.158 -17.594 1.00 95.81 89 ILE A C 1
ATOM 651 O O . ILE A 1 89 ? -1.616 3.890 -17.920 1.00 95.81 89 ILE A O 1
ATOM 655 N N . ALA A 1 90 ? 0.309 2.843 -18.432 1.00 96.50 90 ALA A N 1
ATOM 656 C CA . ALA A 1 90 ? 0.394 3.357 -19.797 1.00 96.50 90 ALA A CA 1
ATOM 657 C C . ALA A 1 90 ? -0.878 3.027 -20.595 1.00 96.50 90 ALA A C 1
ATOM 659 O O . ALA A 1 90 ? -1.498 3.920 -21.178 1.00 96.50 90 ALA A O 1
ATOM 660 N N . LYS A 1 91 ? -1.359 1.780 -20.491 1.00 95.81 91 LYS A N 1
ATOM 661 C CA . LYS A 1 91 ? -2.625 1.326 -21.086 1.00 95.81 91 LYS A CA 1
ATOM 662 C C . LYS A 1 91 ? -3.834 2.147 -20.622 1.00 95.81 91 LYS A C 1
ATOM 66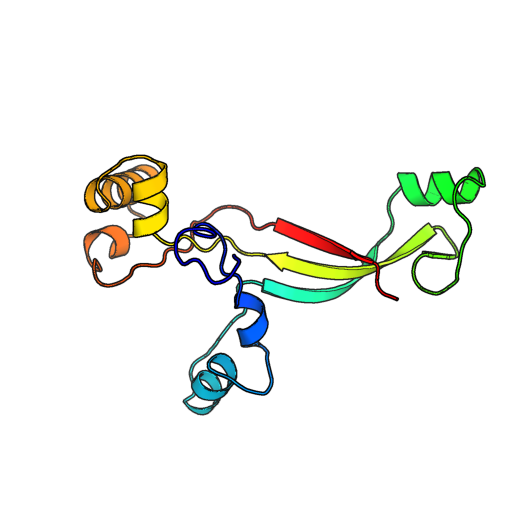4 O O . LYS A 1 91 ? -4.660 2.526 -21.451 1.00 95.81 91 LYS A O 1
ATOM 669 N N . ARG A 1 92 ? -3.942 2.471 -19.325 1.00 94.94 92 ARG A N 1
ATOM 670 C CA . ARG A 1 92 ? -5.038 3.310 -18.787 1.00 94.94 92 ARG A CA 1
ATOM 671 C C . ARG A 1 92 ? -5.004 4.735 -19.324 1.00 94.94 92 ARG A C 1
ATOM 673 O O . ARG A 1 92 ? -6.056 5.294 -19.622 1.00 94.94 92 ARG A O 1
ATOM 680 N N . PHE A 1 93 ? -3.810 5.300 -19.472 1.00 95.38 93 PHE A N 1
ATOM 681 C CA . PHE A 1 93 ? -3.626 6.626 -20.060 1.00 95.38 93 PHE A CA 1
ATOM 682 C C . PHE A 1 93 ? -3.671 6.630 -21.592 1.00 95.38 93 PHE A C 1
ATOM 684 O O . PHE A 1 93 ? -3.660 7.707 -22.182 1.00 95.38 93 PHE A O 1
ATOM 691 N N . LYS A 1 94 ? -3.772 5.458 -22.237 1.00 96.94 94 LYS A N 1
ATOM 692 C CA . LYS A 1 94 ? -3.710 5.294 -23.698 1.00 96.94 94 LYS A CA 1
ATOM 693 C C . LYS A 1 94 ? -2.414 5.873 -24.280 1.00 96.94 94 LYS A C 1
ATOM 695 O O . LYS A 1 94 ? -2.435 6.580 -25.284 1.00 96.94 94 LYS A O 1
ATOM 700 N N . LEU A 1 95 ? -1.296 5.592 -23.613 1.00 96.31 95 LEU A N 1
ATOM 701 C CA . LEU A 1 95 ? 0.042 6.026 -24.002 1.00 96.31 95 LEU A CA 1
ATOM 702 C C . LEU A 1 95 ? 0.944 4.819 -24.246 1.00 96.31 95 LEU A C 1
ATOM 704 O O . LEU A 1 95 ? 0.769 3.769 -23.630 1.00 96.31 95 LEU A O 1
ATOM 708 N N . GLU A 1 96 ? 1.965 5.019 -25.074 1.00 97.12 96 GLU A N 1
ATOM 709 C CA . GLU A 1 96 ? 3.114 4.119 -25.125 1.00 97.12 96 GLU A CA 1
ATOM 710 C C . GLU A 1 96 ? 3.858 4.136 -23.783 1.00 97.12 96 GLU A C 1
ATOM 712 O O . GLU A 1 96 ? 4.081 5.196 -23.185 1.00 97.12 96 GLU A O 1
ATOM 717 N N . GLU A 1 97 ? 4.291 2.969 -23.311 1.00 96.50 97 GLU A N 1
ATOM 718 C CA . GLU A 1 97 ? 4.991 2.843 -22.029 1.00 96.50 97 GLU A CA 1
ATOM 719 C C . GLU A 1 97 ? 6.304 3.640 -22.003 1.00 96.50 97 GLU A C 1
ATOM 721 O O . GLU A 1 97 ? 6.634 4.283 -21.005 1.00 96.50 97 GLU A O 1
ATOM 726 N N . SER A 1 98 ? 7.027 3.667 -23.125 1.00 96.12 98 SER A N 1
ATOM 727 C CA . SER A 1 98 ? 8.256 4.452 -23.290 1.00 96.12 98 SER A CA 1
ATOM 728 C C . SER A 1 98 ? 8.012 5.955 -23.113 1.00 96.12 98 SER A C 1
ATOM 730 O O . SER A 1 98 ? 8.816 6.649 -22.486 1.00 96.12 98 SER A O 1
ATOM 732 N N . LEU A 1 99 ? 6.873 6.459 -23.601 1.00 97.31 99 LEU A N 1
ATOM 733 C CA . LEU A 1 99 ? 6.474 7.851 -23.431 1.00 97.31 99 LEU A CA 1
ATOM 734 C C . LEU A 1 99 ? 6.124 8.151 -21.970 1.00 97.31 99 LEU A C 1
ATOM 736 O O . LEU A 1 99 ? 6.569 9.175 -21.447 1.00 97.31 99 LEU A O 1
ATOM 740 N N . LEU A 1 100 ? 5.380 7.259 -21.305 1.00 97.06 100 LEU A N 1
ATOM 741 C CA . LEU A 1 100 ? 5.072 7.374 -19.877 1.00 97.06 100 LEU A CA 1
ATOM 742 C C . LEU A 1 100 ? 6.359 7.438 -19.041 1.00 97.06 100 LEU A C 1
ATOM 744 O O . LEU A 1 100 ? 6.528 8.365 -18.251 1.00 97.06 100 LEU A O 1
ATOM 748 N N . ARG A 1 101 ? 7.283 6.493 -19.245 1.00 97.44 101 ARG A N 1
ATOM 749 C CA . ARG A 1 101 ? 8.574 6.427 -18.538 1.00 97.44 101 ARG A CA 1
ATOM 750 C C . ARG A 1 101 ? 9.390 7.700 -18.712 1.00 97.44 101 ARG A C 1
ATOM 752 O O . ARG A 1 101 ? 9.851 8.271 -17.726 1.00 97.44 101 ARG A O 1
ATOM 759 N N . ARG A 1 102 ? 9.511 8.185 -19.953 1.00 96.81 102 ARG A N 1
ATOM 760 C CA . ARG A 1 102 ? 10.214 9.438 -20.249 1.00 96.81 10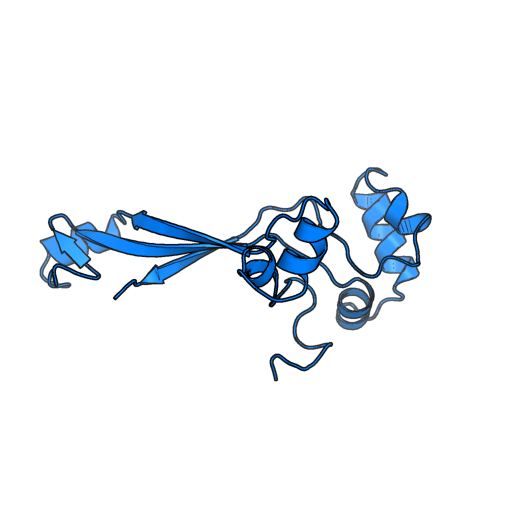2 ARG A CA 1
ATOM 761 C C . ARG A 1 102 ? 9.585 10.622 -19.524 1.00 96.81 102 ARG A C 1
ATOM 763 O O . ARG A 1 102 ? 10.302 11.414 -18.923 1.00 96.81 102 ARG A O 1
ATOM 770 N N . LYS A 1 103 ? 8.254 10.724 -19.529 1.00 96.44 103 LYS A N 1
ATOM 771 C CA . LYS A 1 103 ? 7.549 11.805 -18.829 1.00 96.44 103 LYS A CA 1
ATOM 772 C C . LYS A 1 103 ? 7.732 11.733 -17.318 1.00 96.44 103 LYS A C 1
ATOM 774 O O . LYS A 1 103 ? 7.977 12.763 -16.703 1.00 96.44 103 LYS A O 1
ATOM 779 N N . LEU A 1 104 ? 7.675 10.544 -16.723 1.00 95.69 104 LEU A N 1
ATOM 780 C CA . LEU A 1 104 ? 7.953 10.362 -15.297 1.00 95.69 104 LEU A CA 1
ATOM 781 C C . LEU A 1 104 ? 9.388 10.776 -14.938 1.00 95.69 104 LEU A C 1
ATOM 783 O O . LEU A 1 104 ? 9.585 11.475 -13.946 1.00 95.69 104 LEU A O 1
ATOM 787 N N . PHE A 1 105 ? 10.375 10.420 -15.762 1.00 96.44 105 PHE A N 1
ATOM 788 C CA . PHE A 1 105 ? 11.765 10.848 -15.583 1.00 96.44 105 PHE A CA 1
ATOM 789 C C . PHE A 1 105 ? 11.915 12.379 -15.654 1.00 96.44 105 PHE A C 1
ATOM 791 O O . PHE A 1 105 ? 12.488 12.987 -14.752 1.00 96.44 105 PHE A O 1
ATOM 798 N N . GLU A 1 106 ? 11.341 13.018 -16.678 1.00 96.69 106 GLU A N 1
ATOM 799 C CA . GLU A 1 106 ? 11.356 14.481 -16.845 1.00 96.69 106 GLU A CA 1
ATOM 800 C C . GLU A 1 106 ? 10.677 15.202 -15.665 1.00 96.69 106 GLU A C 1
ATOM 802 O O . GLU A 1 106 ? 11.244 16.130 -15.090 1.00 96.69 106 GLU A O 1
ATOM 807 N N . HIS A 1 107 ? 9.483 14.758 -15.258 1.00 94.06 107 HIS A N 1
ATOM 808 C CA . HIS A 1 107 ? 8.713 15.392 -14.181 1.00 94.06 107 HIS A CA 1
ATOM 809 C C . HIS A 1 107 ? 9.310 15.189 -12.787 1.00 94.06 107 HIS A C 1
ATOM 811 O O . HIS A 1 107 ? 9.036 15.981 -11.889 1.00 94.06 107 HIS A O 1
ATOM 817 N N . THR A 1 108 ? 10.134 14.160 -12.601 1.00 93.44 108 THR A N 1
ATOM 818 C CA . THR A 1 108 ? 10.874 13.932 -11.351 1.00 93.44 108 THR A CA 1
ATOM 819 C C . THR A 1 108 ? 12.242 14.616 -11.350 1.00 93.44 108 THR A C 1
ATOM 821 O O . THR A 1 108 ? 13.049 14.355 -10.463 1.00 93.44 108 THR A O 1
ATOM 824 N N . GLY A 1 109 ? 12.530 15.484 -12.329 1.00 94.69 109 GLY A N 1
ATOM 825 C CA . GLY A 1 109 ? 13.808 16.193 -12.411 1.00 94.69 109 GLY A CA 1
ATOM 826 C C . GLY A 1 109 ? 14.997 15.263 -12.655 1.00 94.69 109 GLY A C 1
ATOM 827 O O . GLY A 1 109 ? 16.113 15.571 -12.249 1.00 94.69 109 GLY A O 1
ATOM 828 N N . GLY A 1 110 ? 14.760 14.106 -13.277 1.00 94.56 110 GLY A N 1
ATOM 829 C CA . GLY A 1 110 ? 15.784 13.103 -13.539 1.00 94.56 110 GLY A CA 1
ATOM 830 C C . GLY A 1 110 ? 16.146 12.211 -12.345 1.00 94.56 110 GLY A C 1
ATOM 831 O O . GLY A 1 110 ? 17.150 11.508 -12.407 1.00 94.56 110 GLY A O 1
ATOM 832 N N . MET A 1 111 ? 15.344 12.212 -11.272 1.00 95.75 111 MET A N 1
ATOM 833 C CA . MET A 1 111 ? 15.626 11.464 -10.037 1.00 95.75 111 MET A CA 1
ATOM 834 C C . MET A 1 111 ? 15.693 9.939 -10.223 1.00 95.75 111 MET A C 1
ATOM 836 O O . MET A 1 111 ? 16.389 9.273 -9.462 1.00 95.75 111 MET A O 1
ATOM 840 N N . PHE A 1 112 ? 15.001 9.394 -11.228 1.00 95.50 112 PHE A N 1
ATOM 841 C CA . PHE A 1 112 ? 14.894 7.948 -11.469 1.00 95.50 112 PHE A CA 1
ATOM 842 C C . PHE A 1 112 ? 15.423 7.552 -12.858 1.00 95.50 112 PHE A C 1
ATOM 844 O O . PHE A 1 112 ? 14.629 7.271 -13.766 1.00 95.50 112 PHE A O 1
ATOM 851 N N . PRO A 1 113 ? 16.750 7.555 -13.084 1.00 95.25 113 PRO A N 1
ATOM 852 C CA . PRO A 1 113 ? 17.345 7.192 -14.374 1.00 95.25 113 PRO A CA 1
ATOM 853 C C . PRO A 1 113 ? 16.976 5.776 -14.846 1.00 95.25 113 PRO A C 1
ATOM 855 O O . PRO A 1 113 ? 16.936 5.524 -16.051 1.00 95.25 113 PRO A O 1
ATOM 858 N N . GLU A 1 114 ? 16.647 4.865 -13.930 1.00 94.38 114 GLU A N 1
ATOM 859 C CA . GLU A 1 114 ? 16.178 3.507 -14.214 1.00 94.38 114 GLU A CA 1
ATOM 860 C C . GLU A 1 114 ? 14.892 3.461 -15.047 1.00 94.38 114 GLU A C 1
ATOM 862 O O . GLU A 1 114 ? 14.687 2.503 -15.789 1.00 94.38 114 GLU A O 1
ATOM 867 N N . LEU A 1 115 ? 14.063 4.513 -15.023 1.00 95.75 115 LEU A N 1
ATOM 868 C CA . LEU A 1 115 ? 12.897 4.608 -15.907 1.00 95.75 115 LEU A CA 1
ATOM 869 C C . LEU A 1 115 ? 13.297 4.573 -17.387 1.00 95.75 115 LEU A C 1
ATOM 871 O O . LEU A 1 115 ? 12.505 4.125 -18.216 1.00 95.75 115 LEU A O 1
ATOM 875 N N . ILE A 1 116 ? 14.515 5.019 -17.708 1.00 96.25 116 ILE A N 1
ATOM 876 C CA . ILE A 1 116 ? 15.083 5.019 -19.057 1.00 96.25 116 ILE A CA 1
ATOM 877 C C . ILE A 1 116 ? 16.034 3.838 -19.257 1.00 96.25 116 ILE A C 1
ATOM 879 O O . ILE A 1 116 ? 15.989 3.182 -20.294 1.00 96.25 116 ILE A O 1
ATOM 883 N N . THR A 1 117 ? 16.907 3.569 -18.283 1.00 95.00 117 THR A N 1
ATOM 884 C CA . THR A 1 117 ? 18.012 2.609 -18.442 1.00 95.00 117 THR A CA 1
ATOM 885 C C . THR A 1 117 ? 17.631 1.160 -18.137 1.00 95.00 117 THR A C 1
ATOM 887 O O . THR A 1 117 ? 18.344 0.252 -18.559 1.00 95.00 117 THR A O 1
ATOM 890 N N . ARG A 1 118 ? 16.520 0.921 -17.429 1.00 95.00 118 ARG A N 1
ATOM 891 C CA . ARG A 1 118 ? 16.048 -0.408 -17.007 1.00 95.00 118 ARG A CA 1
ATOM 892 C C . ARG A 1 118 ? 14.632 -0.670 -17.508 1.00 95.00 118 ARG A C 1
ATOM 894 O O . ARG A 1 118 ? 13.657 -0.689 -16.755 1.00 95.00 118 ARG A O 1
ATOM 901 N N . THR A 1 119 ? 14.517 -0.880 -18.816 1.00 92.00 119 THR A N 1
ATOM 902 C CA . THR A 1 119 ? 13.246 -1.240 -19.468 1.00 92.00 119 THR A CA 1
ATOM 903 C C . THR A 1 119 ? 12.755 -2.640 -19.095 1.00 92.00 119 THR A C 1
ATOM 905 O O . THR A 1 119 ? 11.587 -2.948 -19.306 1.00 92.00 119 THR A O 1
ATOM 908 N N . ASP A 1 120 ? 13.611 -3.465 -18.490 1.00 94.69 120 ASP A N 1
ATOM 909 C CA . ASP A 1 120 ? 13.271 -4.769 -17.920 1.00 94.69 120 ASP A CA 1
ATOM 910 C C . ASP A 1 120 ? 12.453 -4.675 -16.618 1.00 94.69 120 ASP A C 1
ATOM 912 O O . ASP A 1 120 ? 11.824 -5.652 -16.216 1.00 94.69 120 ASP A O 1
ATOM 916 N N . LEU A 1 121 ? 12.431 -3.513 -15.953 1.00 93.69 121 LEU A N 1
ATOM 917 C CA . LEU A 1 121 ? 11.658 -3.302 -14.728 1.00 93.69 121 LEU A CA 1
ATOM 918 C C . LEU A 1 121 ? 10.250 -2.802 -15.042 1.00 93.69 121 LEU A C 1
ATOM 920 O O . LEU A 1 121 ? 10.069 -1.640 -15.394 1.00 93.69 121 LEU A O 1
ATOM 924 N N . SER A 1 122 ? 9.234 -3.638 -14.842 1.00 94.56 122 SER A N 1
ATOM 925 C CA . SER A 1 122 ? 7.819 -3.285 -15.072 1.00 94.56 122 SER A CA 1
ATOM 926 C C . SER A 1 122 ? 7.164 -2.522 -13.912 1.00 94.56 122 SER A C 1
ATOM 928 O O . SER A 1 122 ? 6.021 -2.078 -14.034 1.00 94.56 122 SER A O 1
ATOM 930 N N . VAL A 1 123 ? 7.856 -2.405 -12.776 1.00 94.50 123 VAL A N 1
ATOM 931 C CA . VAL A 1 123 ? 7.331 -1.856 -11.519 1.00 94.50 123 VAL A CA 1
ATOM 932 C C . VAL A 1 123 ? 8.096 -0.598 -11.121 1.00 94.50 123 VAL A C 1
ATOM 934 O O . VAL A 1 123 ? 9.319 -0.550 -11.220 1.00 94.50 123 VAL A O 1
ATOM 937 N N . PHE A 1 124 ? 7.367 0.403 -10.634 1.00 95.62 124 PHE A N 1
ATOM 938 C CA . PHE A 1 124 ? 7.897 1.669 -10.142 1.00 95.62 124 PHE A CA 1
ATOM 939 C C . PHE A 1 124 ? 7.237 2.048 -8.812 1.00 95.62 124 PHE A C 1
ATOM 941 O O . PHE A 1 124 ? 6.030 1.879 -8.649 1.00 95.62 124 PHE A O 1
ATOM 948 N N . LEU A 1 125 ? 8.012 2.561 -7.856 1.00 94.69 125 LEU A N 1
ATOM 949 C CA . LEU A 1 125 ? 7.499 3.092 -6.589 1.00 94.69 125 LEU A CA 1
ATOM 950 C C . LEU A 1 125 ? 7.567 4.623 -6.667 1.00 94.69 125 LEU A C 1
ATOM 952 O O . LEU A 1 125 ? 8.637 5.195 -6.449 1.00 94.69 125 LEU A O 1
ATOM 956 N N . PRO A 1 126 ? 6.469 5.301 -7.043 1.00 93.94 126 PRO A N 1
ATOM 957 C CA . PRO A 1 126 ? 6.482 6.750 -7.181 1.00 93.94 126 PRO A CA 1
ATOM 958 C C . PRO A 1 126 ? 6.709 7.432 -5.824 1.00 93.94 126 PRO A C 1
ATOM 960 O O . PRO A 1 126 ? 6.169 6.974 -4.816 1.00 93.94 126 PRO A O 1
ATOM 963 N N . PRO A 1 127 ? 7.423 8.573 -5.787 1.00 91.25 127 PRO A N 1
ATOM 964 C CA . PRO A 1 127 ? 7.684 9.334 -4.565 1.00 91.25 127 PRO A CA 1
ATOM 965 C C . PRO A 1 127 ? 6.454 10.168 -4.169 1.00 91.25 127 PRO A C 1
ATOM 967 O O . PRO A 1 127 ? 6.492 11.397 -4.126 1.00 91.25 127 PRO A O 1
ATOM 970 N N . ILE A 1 128 ? 5.326 9.502 -3.944 1.00 92.69 128 ILE A N 1
ATOM 971 C CA . ILE A 1 128 ? 4.056 10.111 -3.540 1.00 92.69 128 ILE A CA 1
ATOM 972 C C . ILE A 1 128 ? 3.612 9.512 -2.208 1.00 92.69 128 ILE A C 1
ATOM 974 O O . ILE A 1 128 ? 3.990 8.398 -1.861 1.00 92.69 128 ILE A O 1
ATOM 978 N N . GLY A 1 129 ? 2.792 10.252 -1.462 1.00 92.81 129 GLY A N 1
ATOM 979 C CA . GLY A 1 129 ? 2.314 9.798 -0.159 1.00 92.81 129 GLY A CA 1
ATOM 980 C C . GLY A 1 129 ? 1.513 8.494 -0.237 1.00 92.81 129 GLY A C 1
ATOM 981 O O . GLY A 1 129 ? 0.614 8.350 -1.075 1.00 92.81 129 GLY A O 1
ATOM 982 N N . GLY A 1 130 ? 1.822 7.570 0.673 1.00 94.31 130 GLY A N 1
ATOM 983 C CA . GLY A 1 130 ? 1.043 6.361 0.909 1.00 94.31 130 GLY A CA 1
ATOM 984 C C . GLY A 1 130 ? -0.347 6.639 1.491 1.00 94.31 130 GLY A C 1
ATOM 985 O O . GLY A 1 130 ? -0.727 7.771 1.801 1.00 94.31 130 GLY A O 1
ATOM 986 N N . ARG A 1 131 ? -1.136 5.576 1.640 1.00 95.69 131 ARG A N 1
ATOM 987 C CA . ARG A 1 131 ? -2.482 5.611 2.230 1.00 95.69 131 ARG A CA 1
ATOM 988 C C . ARG A 1 131 ? -2.534 4.757 3.482 1.00 95.69 131 ARG A C 1
ATOM 990 O O . ARG A 1 131 ? -1.820 3.773 3.601 1.00 95.69 131 ARG A O 1
ATOM 997 N N . THR A 1 132 ? -3.409 5.114 4.412 1.00 95.25 132 THR A N 1
ATOM 998 C CA . THR A 1 132 ? -3.687 4.285 5.588 1.00 95.25 132 THR A CA 1
ATOM 999 C C . THR A 1 132 ? -5.152 3.877 5.589 1.00 95.25 132 THR A C 1
ATOM 1001 O O . THR A 1 132 ? -6.024 4.733 5.459 1.00 95.25 132 THR A O 1
ATOM 1004 N N . ALA A 1 133 ? -5.415 2.583 5.755 1.00 94.94 133 ALA A N 1
ATOM 1005 C CA . ALA A 1 133 ? -6.754 2.023 5.889 1.00 94.94 133 ALA A CA 1
ATOM 1006 C C . ALA A 1 133 ? -6.915 1.394 7.285 1.00 94.94 133 ALA A C 1
ATOM 1008 O O . ALA A 1 133 ? -6.339 0.332 7.540 1.00 94.94 133 ALA A O 1
ATOM 1009 N N . PRO A 1 134 ? -7.637 2.045 8.215 1.00 93.31 134 PRO A N 1
ATOM 1010 C CA . PRO A 1 134 ? -8.055 1.414 9.458 1.00 93.31 134 PRO A CA 1
ATOM 1011 C C . PRO A 1 134 ? -9.259 0.494 9.205 1.00 93.31 134 PRO A C 1
ATOM 1013 O O . PRO A 1 134 ? -10.233 0.889 8.570 1.00 93.31 134 PRO A O 1
ATOM 1016 N N . LEU A 1 135 ? -9.190 -0.725 9.727 1.00 94.88 135 LEU A N 1
ATOM 1017 C CA . LEU A 1 135 ? -10.250 -1.730 9.719 1.00 94.88 135 LEU A CA 1
ATOM 1018 C C . LEU A 1 135 ? -10.651 -2.000 11.166 1.00 94.88 135 LEU A C 1
ATOM 1020 O O . LEU A 1 135 ? -9.770 -2.148 12.012 1.00 94.88 135 LEU A O 1
ATOM 1024 N N . PHE A 1 136 ? -11.948 -2.062 11.465 1.00 94.12 136 PHE A N 1
ATOM 1025 C CA . PHE A 1 136 ? -12.395 -2.458 12.800 1.00 94.12 136 PHE A CA 1
ATOM 1026 C C . PHE A 1 136 ? -11.883 -3.856 13.131 1.00 94.12 136 PHE A C 1
ATOM 1028 O O . PHE A 1 136 ? -11.894 -4.741 12.277 1.00 94.12 136 PHE A O 1
ATOM 1035 N N . ARG A 1 137 ? -11.379 -4.011 14.354 1.00 88.62 137 ARG A N 1
ATOM 1036 C CA . ARG A 1 137 ? -10.853 -5.273 14.858 1.00 88.62 137 ARG A CA 1
ATOM 1037 C C . ARG A 1 137 ? -11.844 -5.854 15.853 1.00 88.62 137 ARG A C 1
ATOM 1039 O O . ARG A 1 137 ? -12.038 -5.247 16.907 1.00 88.62 137 ARG A O 1
ATOM 1046 N N . ASP A 1 138 ? -12.431 -6.985 15.493 1.00 76.75 138 ASP A N 1
ATOM 1047 C CA . ASP A 1 138 ? -13.211 -7.859 16.365 1.00 76.75 138 ASP A CA 1
ATOM 1048 C C . ASP A 1 138 ? -12.323 -8.814 17.184 1.00 76.75 138 ASP A C 1
ATOM 1050 O O . ASP A 1 138 ? -11.138 -9.026 16.821 1.00 76.75 138 ASP A O 1
#

pLDDT: mean 93.36, std 4.75, range [65.38, 97.44]

Sequence (138 aa):
SWSDPDAIVALDPWGHLSAASSGPGQEARRRGVHVQPSIAVSTANIMLTEIVQAVKTGRLSVDGTVLKEGGLLSVVKCAIEPVWHLPGIAKRFKLEESLLRRKLFEHTGGMFPELITRTDLSVFLPPIGGRTAPLFRD

InterPro domains:
  IPR022163 GTP cyclohydrolase N-terminal [PF12471] (1-107)